Protein AF-A0A9N9ASJ9-F1 (afdb_monomer)

Solvent-accessible surface area (backbone atoms only — not comparable to full-atom values): 9978 Å² total; per-residue (Å²): 140,76,90,79,81,82,82,71,80,74,78,76,78,69,80,70,55,74,69,53,55,53,53,48,53,52,40,53,53,50,49,55,54,46,60,56,48,60,78,71,45,93,66,88,71,71,57,54,73,67,64,50,65,49,78,77,91,62,104,53,99,65,82,75,78,64,49,48,33,65,58,38,45,45,53,44,49,50,45,42,42,35,72,77,37,48,67,62,53,68,72,50,52,72,67,57,53,50,52,53,41,55,58,52,55,73,72,50,54,69,67,52,55,47,47,32,46,51,51,19,51,44,31,41,52,52,41,45,70,78,41,75,85,69,71,95,72,85,76,79,78,81,76,81,76,68,81,72,79,81,79,79,83,85,81,83,130

Sequence (157 aa):
MSSKNNDGFAIIQENPCPSQNSLQKEIDALFAVVYDLLKTLPIDLKLSVEEILAPREQNTEKQPRPQNRFILYRKAYIAHAKEEDPDRTRSMSIDEISKEAAQNWETLPRQAKQFFTILAEIADKRHKQLYPDYIYRPQKKETNEEFGEYIDYSECS

Foldseek 3Di:
DDDDDPPPPPPPPPPDDVVLVVLVVVLVVLVVVLVVLVVVAPDDFLDDLCRLLDFDDDPDPDDGDQDALLNSQLVRQLSVVCVVPVVVSVPDDPVRSSVVSVVVVVVGDPSSSVSSRSSSVSSVSVSCSVCVPDDDDDDDDPPPPPPPDPDDPPDDD

InterPro domains:
  IPR009071 High mobility group box domain [PF00505] (64-134)
  IPR009071 High mobility group box domain [PS50118] (63-135)
  IPR036910 High mobility group box domain superfamily [G3DSA:1.10.30.10] (60-145)
  IPR036910 High mobility group box domain superfamily [SSF47095] (62-142)
  IPR050140 SRY-related HMG-box transcription factor-like [PTHR10270] (60-145)

pLDDT: mean 82.66, std 19.59, range [37.09, 98.25]

Mean predicted aligned error: 11.44 Å

Radius of gyration: 22.83 Å; Cα contacts (8 Å, |Δi|>4): 89; chains: 1; bounding box: 43×66×80 Å

Secondary structure (DSSP, 8-state):
-----------------HHHHHHHHHHHHHHHHHHHHHTT-SS--SS-HHHHHSPPP-SSSSPPPPPPHHHHHHHHHHHHHHHH-HHHHHHS-HHHHHHHHHHHHHHS-HHHHHHHHHHHHHHHHHHHHH-TT----PPPP----------------

Structure (mmCIF, N/CA/C/O backbone):
data_AF-A0A9N9ASJ9-F1
#
_entry.id   AF-A0A9N9ASJ9-F1
#
loop_
_atom_site.group_PDB
_atom_site.id
_atom_site.type_symbol
_atom_site.label_atom_id
_atom_site.label_alt_id
_atom_site.label_comp_id
_atom_site.label_asym_id
_atom_site.label_entity_id
_atom_site.label_seq_id
_atom_site.pdbx_PDB_ins_code
_atom_site.Cartn_x
_atom_site.Cartn_y
_atom_site.Cartn_z
_atom_site.occupancy
_atom_site.B_iso_or_equiv
_atom_site.auth_seq_id
_atom_site.auth_comp_id
_atom_site.auth_asym_id
_atom_site.auth_atom_id
_atom_site.pdbx_PDB_model_num
ATOM 1 N N . MET A 1 1 ? -3.771 51.600 12.222 1.00 39.72 1 MET A N 1
ATOM 2 C CA . MET A 1 1 ? -3.877 50.813 10.972 1.00 39.72 1 MET A CA 1
ATOM 3 C C . MET A 1 1 ? -2.548 50.085 10.814 1.00 39.72 1 MET A C 1
ATOM 5 O O . MET A 1 1 ? -1.547 50.765 10.707 1.00 39.72 1 MET A O 1
ATOM 9 N N . SER A 1 2 ? -2.395 48.775 10.941 1.00 40.44 2 SER A N 1
ATOM 10 C CA . SER A 1 2 ? -3.347 47.669 10.968 1.00 40.44 2 SER A CA 1
ATOM 11 C C . SER A 1 2 ? -2.819 46.584 11.906 1.00 40.44 2 SER A C 1
ATOM 13 O O . SER A 1 2 ? -1.653 46.207 11.806 1.00 40.44 2 SER A O 1
ATOM 15 N N . SER A 1 3 ? -3.689 46.063 12.771 1.00 40.91 3 SER A N 1
ATOM 16 C CA . SER A 1 3 ? -3.509 44.743 13.373 1.00 40.91 3 SER A CA 1
ATOM 17 C C . SER A 1 3 ? -3.542 43.699 12.260 1.00 40.91 3 SER A C 1
ATOM 19 O O . SER A 1 3 ? -4.461 43.707 11.442 1.00 40.91 3 SER A O 1
ATOM 21 N N . LYS A 1 4 ? -2.555 42.805 12.219 1.00 51.38 4 LYS A N 1
ATOM 22 C CA . LYS A 1 4 ? -2.710 41.513 11.550 1.00 51.38 4 LYS A CA 1
ATOM 23 C C . LYS A 1 4 ? -2.813 40.475 12.650 1.00 51.38 4 LYS A C 1
ATOM 25 O O . LYS A 1 4 ? -1.890 40.311 13.443 1.00 51.38 4 LYS A O 1
ATOM 30 N N . ASN A 1 5 ? -4.005 39.903 12.729 1.00 41.22 5 ASN A N 1
ATOM 31 C CA . ASN A 1 5 ? -4.396 38.928 13.722 1.00 41.22 5 ASN A CA 1
ATOM 32 C C . ASN A 1 5 ? -3.532 37.678 13.577 1.00 41.22 5 ASN A C 1
ATOM 34 O O . ASN A 1 5 ? -3.246 37.211 12.475 1.00 41.22 5 ASN A O 1
ATOM 38 N N . ASN A 1 6 ? -3.084 37.203 14.730 1.00 44.00 6 ASN A N 1
ATOM 39 C CA . ASN A 1 6 ? -2.374 35.958 14.909 1.00 44.00 6 ASN A CA 1
ATOM 40 C C . ASN A 1 6 ? -3.444 34.889 15.140 1.00 44.00 6 ASN A C 1
ATOM 42 O O . ASN A 1 6 ? -3.802 34.610 16.283 1.00 44.00 6 ASN A O 1
ATOM 46 N N . ASP A 1 7 ? -4.003 34.351 14.059 1.00 39.62 7 ASP A N 1
ATOM 47 C CA . ASP A 1 7 ? -4.967 33.257 14.146 1.00 39.62 7 ASP A CA 1
ATO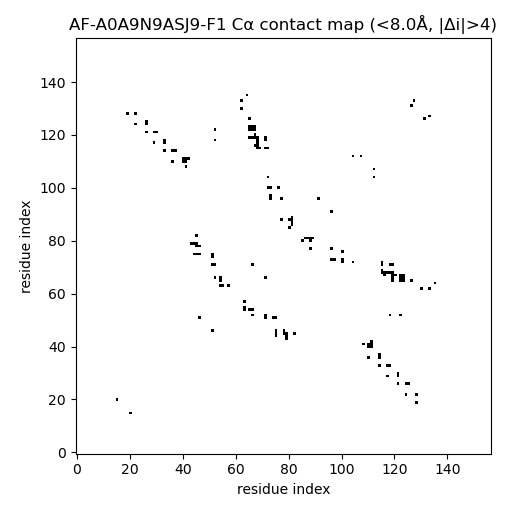M 48 C C . ASP A 1 7 ? -4.179 31.956 14.309 1.00 39.62 7 ASP A C 1
ATOM 50 O O . ASP A 1 7 ? -3.928 31.198 13.372 1.00 39.62 7 ASP A O 1
ATOM 54 N N . GLY A 1 8 ? -3.721 31.750 15.545 1.00 38.59 8 GLY A N 1
ATOM 55 C CA . GLY A 1 8 ? -3.237 30.467 16.010 1.00 38.59 8 GLY A CA 1
ATOM 56 C C . GLY A 1 8 ? -4.342 29.442 15.804 1.00 38.59 8 GLY A C 1
ATOM 57 O O . GLY A 1 8 ? -5.392 29.510 16.441 1.00 38.59 8 GLY A O 1
ATOM 58 N N . PHE A 1 9 ? -4.099 28.497 14.900 1.00 41.88 9 PHE A N 1
ATOM 59 C CA . PHE A 1 9 ? -4.885 27.280 14.782 1.00 41.88 9 PHE A CA 1
ATOM 60 C C . PHE A 1 9 ? -4.724 26.537 16.112 1.00 41.88 9 PHE A C 1
ATOM 62 O O . PHE A 1 9 ? -3.736 25.837 16.340 1.00 41.88 9 PHE A O 1
ATOM 69 N N . ALA A 1 10 ? -5.641 26.784 17.044 1.00 37.09 10 ALA A N 1
ATOM 70 C CA . ALA A 1 10 ? -5.712 26.055 18.291 1.00 37.09 10 ALA A CA 1
ATOM 71 C C . ALA A 1 10 ? -6.008 24.598 17.929 1.00 37.09 10 ALA A C 1
ATOM 73 O O . ALA A 1 10 ? -7.144 24.232 17.637 1.00 37.09 10 ALA A O 1
ATOM 74 N N . ILE A 1 11 ? -4.961 23.773 17.904 1.00 41.34 11 ILE A N 1
ATOM 75 C CA . ILE A 1 11 ? -5.094 22.325 17.998 1.00 41.34 11 ILE A CA 1
ATOM 76 C C . ILE A 1 11 ? -5.714 22.098 19.375 1.00 41.34 11 ILE A C 1
ATOM 78 O O . ILE A 1 11 ? -5.018 22.092 20.391 1.00 41.34 11 ILE A O 1
ATOM 82 N N . ILE A 1 12 ? -7.040 21.993 19.423 1.00 42.34 12 ILE A N 1
ATOM 83 C CA . ILE A 1 12 ? -7.730 21.450 20.582 1.00 42.34 12 ILE A CA 1
ATOM 84 C C . ILE A 1 12 ? -7.208 20.017 20.677 1.00 42.34 12 ILE A C 1
ATOM 86 O O . ILE A 1 12 ? -7.577 19.156 19.880 1.00 42.34 12 ILE A O 1
ATOM 90 N N . GLN A 1 13 ? -6.268 19.774 21.592 1.00 43.66 13 GLN A N 1
ATOM 91 C CA . GLN A 1 13 ? -5.951 18.423 22.033 1.00 43.66 13 GLN A CA 1
ATOM 92 C C . GLN A 1 13 ? -7.175 17.926 22.805 1.00 43.66 13 GLN A C 1
ATOM 94 O O . GLN A 1 13 ? -7.237 17.999 24.030 1.00 43.66 13 GLN A O 1
ATOM 99 N N . GLU A 1 14 ? -8.192 17.497 22.060 1.00 50.16 14 GLU A N 1
ATOM 100 C CA . GLU A 1 14 ? -9.299 16.700 22.567 1.00 50.16 14 GLU A CA 1
ATOM 101 C C . GLU A 1 14 ? -8.676 15.511 23.306 1.00 50.16 14 GLU A C 1
ATOM 103 O O . GLU A 1 14 ? -7.955 14.708 22.707 1.00 50.16 14 GLU A O 1
ATOM 108 N N . ASN A 1 15 ? -8.897 15.419 24.619 1.00 53.25 15 ASN A N 1
ATOM 109 C CA . ASN A 1 15 ? -8.501 14.242 25.386 1.00 53.25 15 ASN A CA 1
ATOM 110 C C . ASN A 1 15 ? -9.210 13.027 24.760 1.00 53.25 15 ASN A C 1
ATOM 112 O O . ASN A 1 15 ? -10.443 12.981 24.785 1.00 53.25 15 ASN A O 1
ATOM 116 N N . PRO A 1 16 ? -8.485 12.059 24.169 1.00 55.00 16 PRO A N 1
ATOM 117 C CA . PRO A 1 16 ? -9.115 11.028 23.360 1.00 55.00 16 PRO A CA 1
ATOM 118 C C . PRO A 1 16 ? -10.048 10.162 24.214 1.00 55.00 16 PRO A C 1
ATOM 120 O O . PRO A 1 16 ? -9.652 9.635 25.256 1.00 55.00 16 PRO A O 1
ATOM 123 N N . CYS A 1 17 ? -11.292 10.000 23.750 1.00 47.91 17 CYS A N 1
ATOM 124 C CA . CYS A 1 17 ? -12.285 9.095 24.334 1.00 47.91 17 CYS A CA 1
ATOM 125 C C . CYS A 1 17 ? -11.662 7.694 24.561 1.00 47.91 17 CYS A C 1
ATOM 127 O O . CYS A 1 17 ? -10.859 7.260 23.730 1.00 47.91 17 CYS A O 1
ATOM 129 N N . PRO A 1 18 ? -11.998 6.942 25.632 1.00 58.97 18 PRO A N 1
ATOM 130 C CA . PRO A 1 18 ? -11.377 5.643 25.936 1.00 58.97 18 PRO A CA 1
ATOM 131 C C . PRO A 1 18 ? -11.364 4.638 24.768 1.00 58.97 18 PRO A C 1
ATOM 133 O O . PRO A 1 18 ? -10.442 3.828 24.660 1.00 58.97 18 PRO A O 1
ATOM 136 N N . SER A 1 19 ? -12.341 4.728 23.857 1.00 60.41 19 SER A N 1
ATOM 137 C CA . SER A 1 19 ? -12.402 3.941 22.617 1.00 60.41 19 SER A CA 1
ATOM 138 C C . SER A 1 19 ? -11.256 4.248 21.641 1.00 60.41 19 SER A C 1
ATOM 140 O O . SER A 1 19 ? -10.708 3.332 21.031 1.00 60.41 19 SER A O 1
ATOM 142 N N . GLN A 1 20 ? -10.834 5.510 21.540 1.00 64.69 20 GLN A N 1
ATOM 143 C CA . GLN A 1 20 ? -9.719 5.952 20.696 1.00 64.69 20 GLN A CA 1
ATOM 144 C C . GLN A 1 20 ? -8.372 5.454 21.235 1.00 64.69 20 GLN A C 1
ATOM 146 O O . GLN A 1 20 ? -7.493 5.074 20.463 1.00 64.69 20 GLN A O 1
ATOM 151 N N . ASN A 1 21 ? -8.238 5.371 22.564 1.00 76.12 21 ASN A N 1
ATOM 152 C CA . ASN A 1 21 ? -7.047 4.840 23.232 1.00 76.12 21 ASN A CA 1
ATOM 153 C C . ASN A 1 21 ? -6.906 3.317 23.020 1.00 76.12 21 ASN A C 1
ATOM 155 O O . ASN A 1 21 ? -5.803 2.814 22.824 1.00 76.12 21 ASN A O 1
ATOM 159 N N . SER A 1 22 ? -8.023 2.576 22.977 1.00 86.62 22 SER A N 1
ATOM 160 C CA . SER A 1 22 ? -8.008 1.150 22.611 1.00 86.62 22 SER A CA 1
ATOM 161 C C . SER A 1 22 ? -7.532 0.938 21.172 1.00 86.62 22 SER A C 1
ATOM 163 O O . SER A 1 22 ? -6.650 0.119 20.926 1.00 86.62 22 SER A O 1
ATOM 165 N N . LEU A 1 23 ? -8.070 1.716 20.228 1.00 88.19 23 LEU A N 1
ATOM 166 C CA . LEU A 1 23 ? -7.744 1.576 18.809 1.00 88.19 23 LEU A CA 1
ATOM 167 C C . LEU A 1 23 ? -6.293 1.980 18.500 1.00 88.19 23 LEU A C 1
ATOM 169 O O . LEU A 1 23 ? -5.644 1.349 17.668 1.00 88.19 23 LEU A O 1
ATOM 173 N N . GLN A 1 24 ? -5.755 2.971 19.219 1.00 91.31 24 GLN A N 1
ATOM 174 C CA . GLN A 1 24 ? -4.352 3.362 19.090 1.00 91.31 24 GLN A CA 1
ATOM 175 C C . GLN A 1 24 ? -3.405 2.238 19.524 1.00 91.31 24 GLN A C 1
ATOM 177 O O . GLN A 1 24 ? -2.458 1.935 18.808 1.00 91.31 24 GLN A O 1
ATOM 182 N N . LYS A 1 25 ? -3.696 1.557 20.639 1.00 93.75 25 LYS A N 1
ATOM 183 C CA . LYS A 1 25 ? -2.892 0.412 21.099 1.00 93.75 25 LYS A CA 1
ATOM 184 C C . LYS A 1 25 ? -2.869 -0.726 20.083 1.00 93.75 25 LYS A C 1
ATOM 186 O O . LYS A 1 25 ? -1.837 -1.366 19.902 1.00 93.75 25 LYS A O 1
ATOM 191 N N . GLU A 1 26 ? -3.993 -0.977 19.414 1.00 95.25 26 GLU A N 1
ATOM 192 C CA . GLU A 1 26 ? -4.057 -1.961 18.331 1.00 95.25 26 GLU A CA 1
ATOM 193 C C . GLU A 1 26 ? -3.189 -1.540 17.140 1.00 95.25 26 GLU A C 1
ATOM 195 O O . GLU A 1 26 ? -2.458 -2.363 16.597 1.00 95.25 26 GLU A O 1
ATOM 200 N N . ILE A 1 27 ? -3.225 -0.260 16.756 1.00 95.19 27 ILE A N 1
ATOM 201 C CA . ILE A 1 27 ? -2.364 0.281 15.696 1.00 95.19 27 ILE A CA 1
ATOM 202 C C . ILE A 1 27 ? -0.887 0.127 16.063 1.00 95.19 27 ILE A C 1
ATOM 204 O O . ILE A 1 27 ? -0.113 -0.366 15.245 1.00 95.19 27 ILE A O 1
ATOM 208 N N . ASP A 1 28 ? -0.500 0.491 17.284 1.00 96.12 28 ASP A N 1
ATOM 209 C CA . ASP A 1 28 ? 0.886 0.404 17.751 1.00 96.12 28 ASP A CA 1
ATOM 210 C C . ASP A 1 28 ? 1.383 -1.053 17.757 1.00 96.12 28 ASP A C 1
ATOM 212 O O . ASP A 1 28 ? 2.497 -1.344 17.313 1.00 96.12 28 ASP A O 1
ATOM 216 N N . ALA A 1 29 ? 0.532 -1.993 18.183 1.00 96.19 29 ALA A N 1
ATOM 217 C CA . ALA A 1 29 ? 0.830 -3.421 18.128 1.00 96.19 29 ALA A CA 1
ATOM 218 C C . ALA A 1 29 ? 1.023 -3.917 16.684 1.00 96.19 29 ALA A C 1
ATOM 220 O O . ALA A 1 29 ? 1.955 -4.675 16.413 1.00 96.19 29 ALA A O 1
ATOM 221 N N . LEU A 1 30 ? 0.191 -3.466 15.739 1.00 96.56 30 LEU A N 1
ATOM 222 C CA . LEU A 1 30 ? 0.351 -3.810 14.324 1.00 96.56 30 LEU A CA 1
ATOM 223 C C . LEU A 1 30 ? 1.642 -3.222 13.743 1.00 96.56 30 LEU A C 1
ATOM 225 O O . LEU A 1 30 ? 2.340 -3.923 13.012 1.00 96.56 30 LEU A O 1
ATOM 229 N N . PHE A 1 31 ? 2.008 -1.986 14.098 1.00 96.81 31 PHE A N 1
ATOM 230 C CA . PHE A 1 31 ? 3.287 -1.394 13.695 1.00 96.81 31 PHE A CA 1
ATOM 231 C C . PHE A 1 31 ? 4.482 -2.213 14.180 1.00 96.81 31 PHE A C 1
ATOM 233 O O . PHE A 1 31 ? 5.413 -2.439 13.409 1.00 96.81 31 PHE A O 1
ATOM 240 N N . ALA A 1 32 ? 4.445 -2.726 15.413 1.00 95.94 32 ALA A N 1
ATOM 241 C CA . ALA A 1 32 ? 5.500 -3.602 15.916 1.00 95.94 32 ALA A CA 1
ATOM 242 C C . ALA A 1 32 ? 5.676 -4.856 15.038 1.00 95.94 32 ALA A C 1
ATOM 244 O O . ALA A 1 32 ? 6.804 -5.220 14.704 1.00 95.94 32 ALA A O 1
ATOM 245 N N . VAL A 1 33 ? 4.573 -5.474 14.594 1.00 95.50 33 VAL A N 1
ATOM 246 C CA . VAL A 1 33 ? 4.614 -6.624 13.671 1.00 95.50 33 VAL A CA 1
ATOM 247 C C . VAL A 1 33 ? 5.137 -6.219 12.290 1.00 95.50 33 VAL A C 1
ATOM 249 O O . VAL A 1 33 ? 5.939 -6.941 11.699 1.00 95.50 33 VAL A O 1
ATOM 252 N N . VAL A 1 34 ? 4.725 -5.058 11.772 1.00 95.25 34 VAL A N 1
ATOM 253 C CA . VAL A 1 34 ? 5.213 -4.519 10.490 1.00 95.25 34 VAL A CA 1
ATOM 254 C C . VAL A 1 34 ? 6.727 -4.330 10.519 1.00 95.25 34 VAL A C 1
ATOM 256 O O . VAL A 1 34 ? 7.408 -4.784 9.601 1.00 95.25 34 VAL A O 1
ATOM 259 N N . TYR A 1 35 ? 7.266 -3.706 11.569 1.00 93.75 35 TYR A N 1
ATOM 260 C CA . TYR A 1 35 ? 8.706 -3.480 11.695 1.00 93.75 35 TYR A CA 1
ATOM 261 C C . TYR A 1 35 ? 9.496 -4.774 11.866 1.00 93.75 35 TYR A C 1
ATOM 263 O O . TYR A 1 35 ? 10.647 -4.837 11.442 1.00 93.75 35 TYR A O 1
ATOM 271 N N . ASP A 1 36 ? 8.903 -5.818 12.442 1.00 94.06 36 ASP A N 1
ATOM 272 C CA . ASP A 1 36 ? 9.553 -7.123 12.492 1.00 94.06 36 ASP A CA 1
ATOM 273 C C . ASP A 1 36 ? 9.595 -7.805 11.117 1.00 94.06 36 ASP A C 1
ATOM 275 O O . ASP A 1 36 ? 10.653 -8.261 10.680 1.00 94.06 36 ASP A O 1
ATOM 279 N N . LEU A 1 37 ? 8.481 -7.769 10.377 1.00 93.50 37 LEU A N 1
ATOM 280 C CA . LEU A 1 37 ? 8.427 -8.270 9.002 1.00 93.50 37 LEU A CA 1
ATOM 281 C C . LEU A 1 37 ? 9.397 -7.527 8.080 1.00 93.50 37 LEU A C 1
ATOM 283 O O . LEU A 1 37 ? 10.054 -8.166 7.263 1.00 93.50 37 LEU A O 1
ATOM 287 N N . LEU A 1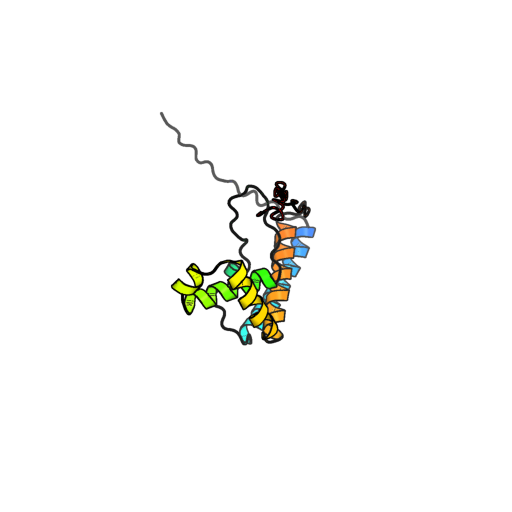 38 ? 9.530 -6.206 8.233 1.00 92.75 38 LEU A N 1
ATOM 288 C CA . LEU A 1 38 ? 10.447 -5.383 7.438 1.00 92.75 38 LEU A CA 1
ATOM 289 C C . LEU A 1 38 ? 11.900 -5.858 7.505 1.00 92.75 38 LEU A C 1
ATOM 291 O O . LEU A 1 38 ? 12.594 -5.812 6.495 1.00 92.75 38 LEU A O 1
ATOM 295 N N . LYS A 1 39 ? 12.356 -6.362 8.658 1.00 91.44 39 LYS A N 1
ATOM 296 C CA . LYS A 1 39 ? 13.738 -6.850 8.831 1.00 91.44 39 LYS A CA 1
ATOM 297 C C . LYS A 1 39 ? 14.060 -8.062 7.958 1.00 91.44 39 LYS A C 1
ATOM 299 O O . LYS A 1 39 ? 15.227 -8.332 7.699 1.00 91.44 39 LYS A O 1
ATOM 304 N N . THR A 1 40 ? 13.041 -8.821 7.561 1.00 91.25 40 THR A N 1
ATOM 305 C CA . THR A 1 40 ? 13.179 -10.079 6.810 1.00 91.25 40 THR A CA 1
ATOM 306 C C . THR A 1 40 ? 12.418 -10.048 5.487 1.00 91.25 40 THR A C 1
ATOM 308 O O . THR A 1 40 ? 12.182 -11.089 4.872 1.00 91.25 40 THR A O 1
ATOM 311 N N . LEU A 1 41 ? 12.007 -8.856 5.050 1.00 91.06 41 LEU A N 1
ATOM 312 C CA . LEU A 1 41 ? 11.129 -8.684 3.910 1.00 91.06 41 LEU A CA 1
ATOM 313 C C . LEU A 1 41 ? 11.895 -8.965 2.603 1.00 91.06 41 LEU A C 1
ATOM 315 O O . LEU A 1 41 ? 12.850 -8.257 2.294 1.00 91.06 41 LEU A O 1
ATOM 319 N N . PRO A 1 42 ? 11.481 -9.960 1.796 1.00 88.81 42 PRO A N 1
ATOM 320 C CA . PRO A 1 42 ? 12.189 -10.346 0.575 1.00 88.81 42 PRO A CA 1
ATOM 321 C C . PRO A 1 42 ? 11.766 -9.496 -0.636 1.00 88.81 42 PRO A C 1
ATOM 323 O O . PRO A 1 42 ? 11.635 -10.017 -1.741 1.00 88.81 42 PRO A O 1
ATOM 326 N N . ILE A 1 43 ? 11.469 -8.211 -0.420 1.00 88.31 43 ILE A N 1
ATOM 327 C CA . ILE A 1 43 ? 11.169 -7.244 -1.480 1.00 88.31 43 ILE A CA 1
ATOM 328 C C . ILE A 1 43 ? 11.869 -5.924 -1.183 1.00 88.31 43 ILE A C 1
ATOM 330 O O . ILE A 1 43 ? 11.978 -5.516 -0.028 1.00 88.31 43 ILE A O 1
ATOM 334 N N . ASP A 1 44 ? 12.307 -5.253 -2.240 1.00 90.06 44 ASP A N 1
ATOM 335 C CA . ASP A 1 44 ? 12.911 -3.933 -2.143 1.00 90.06 44 ASP A CA 1
ATOM 336 C C . ASP A 1 44 ? 11.813 -2.858 -2.112 1.00 90.06 44 ASP A C 1
ATOM 338 O O . ASP A 1 44 ? 11.089 -2.642 -3.089 1.00 90.06 44 ASP A O 1
ATOM 342 N N . LEU A 1 45 ? 11.637 -2.222 -0.953 1.00 92.06 45 LEU A N 1
ATOM 343 C CA . LEU A 1 45 ? 10.677 -1.139 -0.771 1.00 92.06 45 LEU A CA 1
ATOM 344 C C . LEU A 1 45 ? 11.331 0.200 -1.114 1.00 92.06 45 LEU A C 1
ATOM 346 O O . LEU A 1 45 ? 12.230 0.659 -0.417 1.00 92.06 45 LEU A O 1
ATOM 350 N N . LYS A 1 46 ? 10.799 0.878 -2.136 1.00 95.19 46 LYS A N 1
ATOM 351 C CA . LYS A 1 46 ? 11.224 2.239 -2.516 1.00 95.19 46 LYS A CA 1
ATOM 352 C C . LYS A 1 46 ? 10.505 3.361 -1.759 1.00 95.19 46 LYS A C 1
ATOM 354 O O . LYS A 1 46 ? 10.802 4.528 -1.969 1.00 95.19 46 LYS A O 1
ATOM 359 N N . LEU A 1 47 ? 9.537 3.011 -0.914 1.00 94.31 47 LEU A N 1
ATOM 360 C CA . LEU A 1 47 ? 8.788 3.937 -0.066 1.00 94.31 47 LEU A CA 1
ATOM 361 C C . LEU A 1 47 ? 8.850 3.456 1.381 1.00 94.31 47 LEU A C 1
ATOM 363 O O . LEU A 1 47 ? 8.793 2.251 1.640 1.00 94.31 47 LEU A O 1
ATOM 367 N N . SER A 1 48 ? 8.889 4.400 2.314 1.00 95.38 48 SER A N 1
ATOM 368 C CA . SER A 1 48 ? 8.707 4.129 3.740 1.00 95.38 48 SER A CA 1
ATOM 369 C C . SER A 1 48 ? 7.287 3.640 4.045 1.00 95.38 48 SER A C 1
ATOM 371 O O . SER A 1 48 ? 6.349 3.808 3.257 1.00 95.38 48 SER A O 1
ATOM 373 N N . VAL A 1 49 ? 7.100 3.039 5.221 1.00 95.06 49 VAL A N 1
ATOM 374 C CA . VAL A 1 49 ? 5.780 2.567 5.669 1.00 95.06 49 VAL A CA 1
ATOM 375 C C . VAL A 1 49 ? 4.784 3.720 5.746 1.00 95.06 49 VAL A C 1
ATOM 377 O O . VAL A 1 49 ? 3.626 3.583 5.348 1.00 95.06 49 VAL A O 1
ATOM 380 N N . GLU A 1 50 ? 5.239 4.867 6.232 1.00 94.81 50 GLU A N 1
ATOM 381 C CA . GLU A 1 50 ? 4.458 6.080 6.404 1.00 94.81 50 GLU A CA 1
ATOM 382 C C . GLU A 1 50 ? 4.027 6.637 5.047 1.00 94.81 50 GLU A C 1
ATOM 384 O O . GLU A 1 50 ? 2.850 6.949 4.852 1.00 94.81 50 GLU A O 1
ATOM 389 N N . GLU A 1 51 ? 4.945 6.672 4.079 1.00 95.44 51 GLU A N 1
ATOM 390 C CA . GLU A 1 51 ? 4.633 7.058 2.706 1.00 95.44 51 GLU A CA 1
ATOM 391 C C . GLU A 1 51 ? 3.652 6.086 2.064 1.00 95.44 51 GLU A C 1
ATOM 393 O O . GLU A 1 51 ? 2.726 6.533 1.395 1.00 95.44 51 GLU A O 1
ATOM 398 N N . ILE A 1 52 ? 3.784 4.774 2.277 1.00 95.69 52 ILE A N 1
ATOM 399 C CA . ILE A 1 52 ? 2.840 3.784 1.741 1.00 95.69 52 ILE A CA 1
ATOM 400 C C . ILE A 1 52 ? 1.439 4.014 2.325 1.00 95.69 52 ILE A C 1
ATOM 402 O O . ILE A 1 52 ? 0.477 4.094 1.562 1.00 95.69 52 ILE A O 1
ATOM 406 N N . LEU A 1 53 ? 1.330 4.204 3.643 1.00 95.31 53 LEU A N 1
ATOM 407 C CA . LEU A 1 53 ? 0.064 4.414 4.356 1.00 95.31 53 LEU A CA 1
ATOM 408 C C . LEU A 1 53 ? -0.580 5.785 4.115 1.00 95.31 53 LEU A C 1
ATOM 410 O O . LEU A 1 53 ? -1.765 5.951 4.413 1.00 95.31 53 LEU A O 1
ATOM 414 N N . ALA A 1 54 ? 0.170 6.768 3.610 1.00 92.56 54 ALA A N 1
ATOM 415 C CA . ALA A 1 54 ? -0.361 8.105 3.384 1.00 92.56 54 ALA A CA 1
ATOM 416 C C . ALA A 1 54 ? -1.600 8.053 2.462 1.00 92.56 54 ALA A C 1
ATOM 418 O O . ALA A 1 54 ? -1.549 7.406 1.398 1.00 92.56 54 ALA A O 1
ATOM 419 N N . PRO A 1 55 ? -2.714 8.717 2.845 1.00 86.94 55 PRO A N 1
ATOM 420 C CA . PRO A 1 55 ? -3.928 8.754 2.044 1.00 86.94 55 PRO A CA 1
ATOM 421 C C . PRO A 1 55 ? -3.622 9.292 0.645 1.00 86.94 55 PRO A C 1
ATOM 423 O O . PRO A 1 55 ? -2.694 10.072 0.441 1.00 86.94 55 PRO A O 1
ATOM 426 N N . ARG A 1 56 ? -4.396 8.853 -0.350 1.00 81.06 56 ARG A N 1
ATOM 427 C CA . ARG A 1 56 ? -4.247 9.400 -1.697 1.00 81.06 56 ARG A CA 1
ATOM 428 C C . ARG A 1 56 ? -4.784 10.823 -1.675 1.00 81.0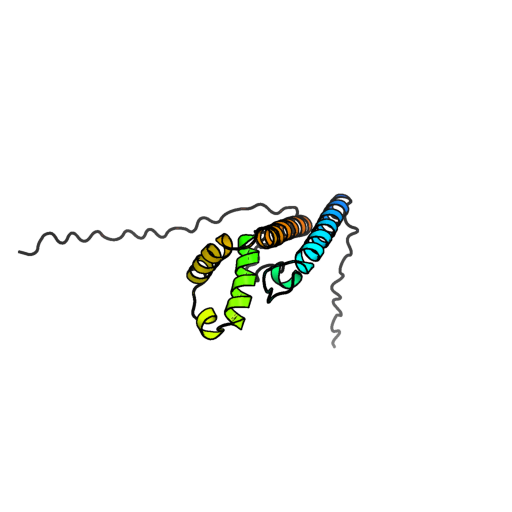6 56 ARG A C 1
ATOM 430 O O . ARG A 1 56 ? -5.937 11.008 -1.294 1.00 81.06 56 ARG A O 1
ATOM 437 N N . GLU A 1 57 ? -3.981 11.777 -2.127 1.00 73.38 57 GLU A N 1
ATOM 438 C CA . GLU A 1 57 ? -4.443 13.141 -2.358 1.00 73.38 57 GLU A CA 1
ATOM 439 C C . GLU A 1 57 ? -5.606 13.111 -3.357 1.00 73.38 57 GLU A C 1
ATOM 441 O O . GLU A 1 57 ? -5.494 12.588 -4.472 1.00 73.38 57 GLU A O 1
ATOM 446 N N . GLN A 1 58 ? -6.762 13.596 -2.916 1.00 68.75 58 GLN A N 1
ATOM 447 C CA . GLN A 1 58 ? -7.937 13.788 -3.753 1.00 68.75 58 GLN A CA 1
ATOM 448 C C . GLN A 1 58 ? -8.256 15.278 -3.730 1.00 68.75 58 GLN A C 1
ATOM 450 O O . GLN A 1 58 ? -8.403 15.850 -2.656 1.00 68.75 58 GLN A O 1
ATOM 455 N N . ASN A 1 59 ? -8.423 15.893 -4.903 1.00 69.69 59 ASN A N 1
ATOM 456 C CA . ASN A 1 59 ? -8.877 17.287 -5.040 1.00 69.69 59 ASN A CA 1
ATOM 457 C C . ASN A 1 59 ? -10.381 17.440 -4.737 1.00 69.69 59 ASN A C 1
ATOM 459 O O . ASN A 1 59 ? -11.073 18.235 -5.364 1.00 69.69 59 ASN A O 1
ATOM 463 N N . THR A 1 60 ? -10.921 16.627 -3.832 1.00 70.94 60 THR A N 1
ATOM 464 C CA . THR A 1 60 ? -12.345 16.609 -3.502 1.00 70.94 60 THR A CA 1
ATOM 465 C C . THR A 1 60 ? -12.524 16.814 -2.013 1.00 70.94 60 THR A C 1
ATOM 467 O O . THR A 1 60 ? -11.786 16.228 -1.230 1.00 70.94 60 THR A O 1
ATOM 470 N N . GLU A 1 61 ? -13.584 17.512 -1.622 1.00 73.62 61 GLU A N 1
ATOM 471 C CA . GLU A 1 61 ? -13.998 17.668 -0.217 1.00 73.62 61 GLU A CA 1
ATOM 472 C C . GLU A 1 61 ? -14.411 16.341 0.458 1.00 73.62 61 GLU A C 1
ATOM 474 O O . GLU A 1 61 ? -14.729 16.300 1.644 1.00 73.62 61 GLU A O 1
ATOM 479 N N . LYS A 1 62 ? -14.434 15.228 -0.288 1.00 80.06 62 LYS A N 1
ATOM 480 C CA . LYS A 1 62 ? -14.855 13.916 0.209 1.00 80.06 62 LYS A CA 1
ATOM 481 C C . LYS A 1 62 ? -13.733 13.223 0.977 1.00 80.06 62 LYS A C 1
ATOM 483 O O . LYS A 1 62 ? -12.602 13.131 0.508 1.00 80.06 62 LYS A O 1
ATOM 488 N N . GLN A 1 63 ? -14.102 12.641 2.115 1.00 84.94 63 GLN A N 1
ATOM 489 C CA . GLN A 1 63 ? -13.231 11.789 2.923 1.00 84.94 63 GLN A CA 1
ATOM 490 C C . GLN A 1 63 ? -12.729 10.593 2.086 1.00 84.94 63 GLN A C 1
ATOM 492 O O . GLN A 1 63 ? -13.540 9.905 1.445 1.00 84.94 63 GLN A O 1
ATOM 497 N N . PRO A 1 64 ? -11.410 10.327 2.058 1.00 88.44 64 PRO A N 1
ATOM 498 C CA . PRO A 1 64 ? -10.851 9.245 1.262 1.00 88.44 64 PRO A CA 1
ATOM 499 C C . PRO A 1 64 ? -11.248 7.886 1.840 1.00 88.44 64 PRO A C 1
ATOM 501 O O . PRO A 1 64 ? -11.369 7.714 3.045 1.00 88.44 64 PRO A O 1
ATOM 504 N N . ARG A 1 65 ? -11.401 6.884 0.971 1.00 90.31 65 ARG A N 1
ATOM 505 C CA . ARG A 1 65 ? -11.635 5.497 1.403 1.00 90.31 65 ARG A CA 1
ATOM 506 C C . ARG A 1 65 ? -10.400 4.960 2.143 1.00 90.31 65 ARG A C 1
ATOM 508 O O . ARG A 1 65 ? -9.284 5.288 1.719 1.00 90.31 65 ARG A O 1
ATOM 515 N N . PRO A 1 66 ? -10.562 4.070 3.139 1.00 93.06 66 PRO A N 1
ATOM 516 C CA . PRO A 1 66 ? -9.429 3.333 3.683 1.00 93.06 66 PRO A CA 1
ATOM 517 C C . PRO A 1 66 ? -8.749 2.523 2.570 1.00 93.06 66 PRO A C 1
ATOM 519 O O . PRO A 1 66 ? -9.403 1.968 1.679 1.00 93.06 66 PRO A O 1
ATOM 522 N N . GLN A 1 67 ? -7.417 2.491 2.586 1.00 95.31 67 GLN A N 1
ATOM 523 C CA . GLN A 1 67 ? -6.632 1.810 1.559 1.00 95.31 67 GLN A CA 1
ATOM 524 C C . GLN A 1 67 ? -6.554 0.313 1.859 1.00 95.31 67 GLN A C 1
ATOM 526 O O . GLN A 1 67 ? -6.115 -0.094 2.930 1.00 95.31 67 GLN A O 1
ATOM 531 N N . ASN A 1 68 ? -6.950 -0.521 0.897 1.00 97.19 68 ASN A N 1
ATOM 532 C CA . ASN A 1 68 ? -6.774 -1.967 1.019 1.00 97.19 68 ASN A CA 1
ATOM 533 C C . ASN A 1 68 ? -5.335 -2.393 0.663 1.00 97.19 68 ASN A C 1
ATOM 535 O O . ASN A 1 68 ? -4.575 -1.633 0.057 1.00 97.19 68 ASN A O 1
ATOM 539 N N . ARG A 1 69 ? -4.988 -3.650 0.973 1.00 97.81 69 ARG A N 1
ATOM 540 C CA . ARG A 1 69 ? -3.637 -4.207 0.768 1.00 97.81 69 ARG A CA 1
ATOM 541 C C . ARG A 1 69 ? -3.119 -4.075 -0.665 1.00 97.81 69 ARG A C 1
ATOM 543 O O . ARG A 1 69 ? -1.940 -3.812 -0.863 1.00 97.81 69 ARG A O 1
ATOM 550 N N . PHE A 1 70 ? -3.994 -4.225 -1.660 1.00 98.00 70 PHE A N 1
ATOM 551 C CA . PHE A 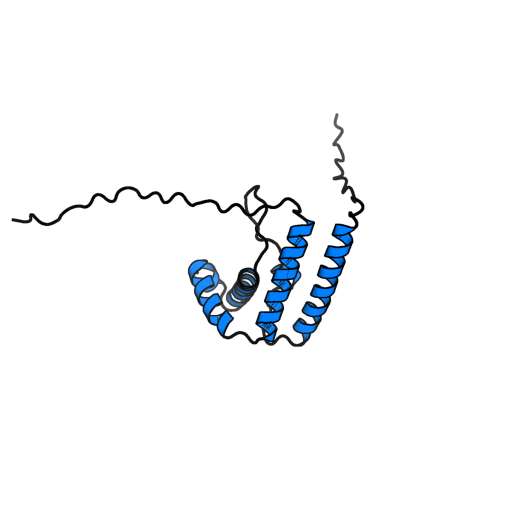1 70 ? -3.602 -4.151 -3.065 1.00 98.00 70 PHE A CA 1
ATOM 552 C C . PHE A 1 70 ? -3.346 -2.708 -3.502 1.00 98.00 70 PHE A C 1
ATOM 554 O O . PHE A 1 70 ? -2.421 -2.451 -4.262 1.00 98.00 70 PHE A O 1
ATOM 561 N N . ILE A 1 71 ? -4.120 -1.745 -2.991 1.00 97.06 71 ILE A N 1
ATOM 562 C CA . ILE A 1 71 ? -3.879 -0.318 -3.245 1.00 97.06 71 ILE A CA 1
ATOM 563 C C . ILE A 1 71 ? -2.530 0.114 -2.662 1.00 97.06 71 ILE A C 1
ATOM 565 O O . ILE A 1 71 ? -1.775 0.802 -3.350 1.00 97.06 71 ILE A O 1
ATOM 569 N N . LEU A 1 72 ? -2.221 -0.328 -1.440 1.00 97.75 72 LEU A N 1
ATOM 570 C CA . LEU A 1 72 ? -0.940 -0.077 -0.775 1.00 97.75 72 LEU A CA 1
ATOM 571 C C . LEU A 1 72 ? 0.220 -0.696 -1.561 1.00 97.75 72 LEU A C 1
ATOM 573 O O . LEU A 1 72 ? 1.207 -0.027 -1.857 1.00 97.75 72 LEU A O 1
ATOM 577 N N . TYR A 1 73 ? 0.070 -1.952 -1.979 1.00 98.12 73 TYR A N 1
ATOM 578 C CA . TYR A 1 73 ? 1.077 -2.621 -2.790 1.00 98.12 73 TYR A CA 1
ATOM 579 C C . TYR A 1 73 ? 1.271 -1.967 -4.162 1.00 98.12 73 TYR A C 1
ATOM 581 O O . TYR A 1 73 ? 2.404 -1.714 -4.551 1.00 98.12 73 TYR A O 1
ATOM 589 N N . ARG A 1 74 ? 0.198 -1.609 -4.879 1.00 97.62 74 ARG A N 1
ATOM 590 C CA . ARG A 1 74 ? 0.308 -0.908 -6.168 1.00 97.62 74 ARG A CA 1
ATOM 591 C C . ARG A 1 74 ? 1.064 0.415 -6.023 1.00 97.62 74 ARG A C 1
ATOM 593 O O . ARG A 1 74 ? 1.791 0.794 -6.932 1.00 97.62 74 ARG A O 1
ATOM 600 N N . LYS A 1 75 ? 0.925 1.116 -4.891 1.00 96.81 75 LYS A N 1
ATOM 601 C CA . LYS A 1 75 ? 1.702 2.330 -4.595 1.00 96.81 75 LYS A CA 1
ATOM 602 C C . LYS A 1 75 ? 3.200 2.025 -4.482 1.00 96.81 75 LYS A C 1
ATOM 604 O O . LYS A 1 75 ? 3.995 2.723 -5.105 1.00 96.81 75 LYS A O 1
ATOM 609 N N . ALA A 1 76 ? 3.567 0.963 -3.763 1.00 97.00 76 ALA A N 1
ATOM 610 C CA . ALA A 1 76 ? 4.950 0.490 -3.684 1.00 97.00 76 ALA A CA 1
ATOM 611 C C . ALA A 1 76 ? 5.483 0.024 -5.055 1.00 97.00 76 ALA A C 1
ATOM 613 O O . ALA A 1 76 ? 6.587 0.397 -5.438 1.00 97.00 76 ALA A O 1
ATOM 614 N N . TYR A 1 77 ? 4.670 -0.701 -5.830 1.00 97.19 77 TYR A N 1
ATOM 615 C CA . TYR A 1 77 ? 4.999 -1.134 -7.190 1.00 97.19 77 TYR A CA 1
ATOM 616 C C . TYR A 1 77 ? 5.277 0.053 -8.117 1.00 97.19 77 TYR A C 1
ATOM 618 O O . TYR A 1 77 ? 6.278 0.059 -8.819 1.00 97.19 77 TYR A O 1
ATOM 626 N N . ILE A 1 78 ? 4.433 1.093 -8.090 1.00 96.75 78 ILE A N 1
ATOM 627 C CA . ILE A 1 78 ? 4.649 2.314 -8.880 1.00 96.75 78 ILE A CA 1
ATOM 628 C C . ILE A 1 78 ? 5.970 2.981 -8.503 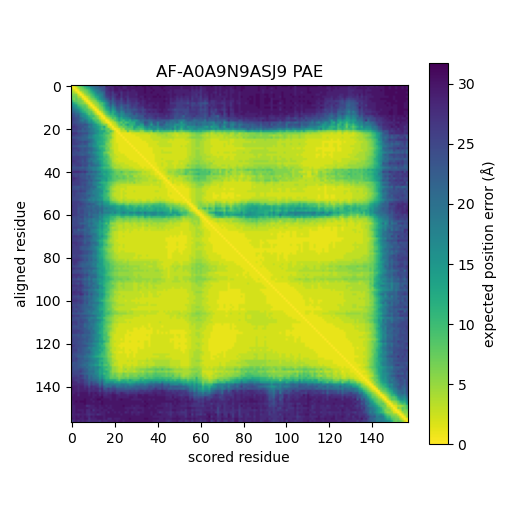1.00 96.75 78 ILE A C 1
ATOM 630 O O . ILE A 1 78 ? 6.676 3.450 -9.387 1.00 96.75 78 ILE A O 1
ATOM 634 N N . ALA A 1 79 ? 6.300 3.056 -7.212 1.00 96.69 79 ALA A N 1
ATOM 635 C CA . ALA A 1 79 ? 7.563 3.646 -6.779 1.00 96.69 79 ALA A CA 1
ATOM 636 C C . ALA A 1 79 ? 8.766 2.840 -7.284 1.00 96.69 79 ALA A C 1
ATOM 638 O O . ALA A 1 79 ? 9.707 3.426 -7.803 1.00 96.69 79 ALA A O 1
ATOM 639 N N . HIS A 1 80 ? 8.689 1.509 -7.226 1.00 96.31 80 HIS A N 1
ATOM 640 C CA . HIS A 1 80 ? 9.699 0.639 -7.822 1.00 96.31 80 HIS A CA 1
ATOM 641 C C . HIS A 1 80 ? 9.809 0.832 -9.339 1.00 96.31 80 HIS A C 1
ATOM 643 O O . HIS A 1 80 ? 10.902 1.009 -9.860 1.00 96.31 80 HIS A O 1
ATOM 649 N N . ALA A 1 81 ? 8.688 0.839 -10.060 1.00 95.81 81 ALA A N 1
ATOM 650 C CA . ALA A 1 81 ? 8.677 1.016 -11.509 1.00 95.81 81 ALA A CA 1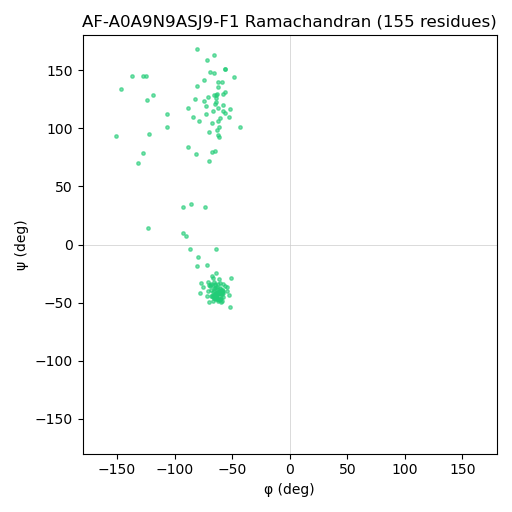
ATOM 651 C C . ALA A 1 81 ? 9.227 2.390 -11.931 1.00 95.81 81 ALA A C 1
ATOM 653 O O . ALA A 1 81 ? 9.930 2.481 -12.931 1.00 95.81 81 ALA A O 1
ATOM 654 N N . LYS A 1 82 ? 8.953 3.445 -11.151 1.00 96.19 82 LYS A N 1
ATOM 655 C CA . LYS A 1 82 ? 9.516 4.784 -11.372 1.00 96.19 82 LYS A CA 1
ATOM 656 C C . LYS A 1 82 ? 11.027 4.831 -11.185 1.00 96.19 82 LYS A C 1
ATOM 658 O O . LYS A 1 82 ? 11.654 5.614 -11.879 1.00 96.19 82 LYS A O 1
ATOM 663 N N . GLU A 1 83 ? 11.576 4.060 -10.251 1.00 95.75 83 GLU A N 1
ATOM 664 C CA . GLU A 1 83 ? 13.025 3.985 -10.039 1.00 95.75 83 GLU A CA 1
ATOM 665 C C . GLU A 1 83 ? 13.715 3.248 -11.195 1.00 95.75 83 GLU A C 1
ATOM 667 O O . GLU A 1 83 ? 14.767 3.673 -11.659 1.00 95.75 83 GLU A O 1
ATOM 672 N N . GLU A 1 84 ? 13.092 2.175 -11.691 1.00 95.38 84 GLU A N 1
ATOM 673 C CA . GLU A 1 84 ? 13.601 1.381 -12.818 1.00 95.38 84 GLU A CA 1
ATOM 674 C C . GLU A 1 84 ? 13.517 2.133 -14.155 1.00 95.38 84 GLU A C 1
ATOM 676 O O . GLU A 1 84 ? 14.484 2.182 -14.911 1.00 95.38 84 GLU A O 1
ATOM 681 N N . ASP A 1 85 ? 12.352 2.711 -14.462 1.00 96.38 85 ASP A N 1
ATOM 682 C CA . ASP A 1 85 ? 12.102 3.452 -15.699 1.00 96.38 85 ASP A CA 1
ATOM 683 C C . ASP A 1 85 ? 11.038 4.548 -15.466 1.00 96.38 85 ASP A C 1
ATOM 685 O O . ASP A 1 85 ? 9.818 4.299 -15.553 1.00 96.38 85 ASP A O 1
ATOM 689 N N . PRO A 1 86 ? 11.478 5.781 -15.147 1.00 96.38 86 PRO A N 1
ATOM 690 C CA . PRO A 1 86 ? 10.581 6.900 -14.884 1.00 96.38 86 PRO A CA 1
ATOM 691 C C . PRO A 1 86 ? 9.689 7.268 -16.077 1.00 96.38 86 PRO A C 1
ATOM 693 O O . PRO A 1 86 ? 8.525 7.633 -15.877 1.00 96.38 86 PRO A O 1
ATOM 696 N N . ASP A 1 87 ? 10.214 7.191 -17.302 1.00 96.69 87 ASP A N 1
ATOM 697 C CA . ASP A 1 87 ? 9.530 7.656 -18.512 1.00 96.69 87 ASP A CA 1
ATOM 698 C C . ASP A 1 87 ? 8.472 6.647 -18.970 1.00 96.69 87 ASP A C 1
ATOM 700 O O . ASP A 1 87 ? 7.327 7.024 -19.259 1.00 96.69 87 ASP A O 1
ATOM 704 N N . ARG A 1 88 ? 8.789 5.346 -18.920 1.00 96.19 88 ARG A N 1
ATOM 705 C CA . ARG A 1 88 ? 7.795 4.282 -19.114 1.00 96.19 88 ARG A CA 1
ATOM 706 C C . ARG A 1 88 ? 6.692 4.388 -18.073 1.00 96.19 88 ARG A C 1
ATOM 708 O O . ARG A 1 88 ? 5.516 4.440 -18.416 1.00 96.19 88 ARG A O 1
ATOM 715 N N . THR A 1 89 ? 7.046 4.507 -16.797 1.00 95.94 89 THR A N 1
ATOM 716 C CA . THR A 1 89 ? 6.036 4.531 -15.731 1.00 95.94 89 THR A CA 1
ATOM 717 C C . THR A 1 89 ? 5.137 5.767 -15.804 1.00 95.94 89 THR A C 1
ATOM 719 O O . THR A 1 89 ? 3.956 5.687 -15.470 1.00 95.94 89 THR A O 1
ATOM 722 N N . ARG A 1 90 ? 5.659 6.915 -16.262 1.00 95.38 90 ARG A N 1
ATOM 723 C CA . ARG A 1 90 ? 4.862 8.133 -16.484 1.00 95.38 90 ARG A CA 1
ATOM 724 C C . ARG A 1 90 ? 3.914 8.008 -17.680 1.00 95.38 90 ARG A C 1
ATOM 726 O O . ARG A 1 90 ? 2.852 8.624 -17.654 1.00 95.38 90 ARG A O 1
ATOM 733 N N . SER A 1 91 ? 4.298 7.259 -18.712 1.00 96.31 91 SER A N 1
ATOM 734 C CA . SER A 1 91 ? 3.478 7.065 -19.915 1.00 96.31 91 SER A CA 1
ATOM 735 C C . SER A 1 91 ? 2.385 6.004 -19.749 1.00 96.31 91 SER A C 1
ATOM 737 O O . SER A 1 91 ? 1.403 6.031 -20.488 1.00 96.31 91 SER A O 1
ATOM 739 N N . MET A 1 92 ? 2.499 5.119 -18.757 1.00 96.00 92 MET A N 1
ATOM 740 C CA . MET A 1 92 ? 1.485 4.104 -18.474 1.00 96.00 92 MET A CA 1
ATOM 741 C C . MET A 1 92 ? 0.226 4.669 -17.813 1.00 96.00 92 MET A C 1
ATOM 743 O O . MET A 1 92 ? 0.263 5.486 -16.888 1.00 96.00 92 MET A O 1
ATOM 747 N N . SER A 1 93 ? -0.919 4.125 -18.212 1.00 96.81 93 SER A N 1
ATOM 748 C CA . SER A 1 93 ? -2.186 4.338 -17.525 1.00 96.81 93 SER A CA 1
ATOM 749 C C . SER A 1 93 ? -2.245 3.594 -16.185 1.00 96.81 93 SER A C 1
ATOM 751 O O . SER A 1 93 ? -1.578 2.583 -15.945 1.00 96.81 93 SER A O 1
ATOM 753 N N . ILE A 1 94 ? -3.131 4.055 -15.298 1.00 94.00 94 ILE A N 1
ATOM 754 C CA . ILE A 1 94 ? -3.400 3.369 -14.025 1.00 94.00 94 ILE A CA 1
ATOM 755 C C . ILE A 1 94 ? -3.922 1.945 -14.246 1.00 94.00 94 ILE A C 1
ATOM 757 O O . ILE A 1 94 ? -3.634 1.070 -13.428 1.00 94.00 94 ILE A O 1
ATOM 761 N N . ASP A 1 95 ? -4.674 1.702 -15.318 1.00 97.38 95 ASP A N 1
ATOM 762 C CA . ASP A 1 95 ? -5.194 0.373 -15.642 1.00 97.38 95 ASP A CA 1
ATOM 763 C C . ASP A 1 95 ? -4.065 -0.591 -16.020 1.00 97.38 95 ASP A C 1
ATOM 765 O O . ASP A 1 95 ? -4.022 -1.705 -15.501 1.00 97.38 95 ASP A O 1
ATOM 769 N N . GLU A 1 96 ? -3.112 -0.157 -16.847 1.00 97.69 96 GLU A N 1
ATOM 770 C CA . GLU A 1 96 ? -1.934 -0.956 -17.219 1.00 97.69 96 GLU A CA 1
ATOM 771 C C . GLU A 1 96 ? -1.067 -1.275 -16.002 1.00 97.69 96 GLU A C 1
ATOM 773 O O . GLU A 1 96 ? -0.783 -2.442 -15.735 1.00 97.69 96 GLU A O 1
ATOM 778 N N . ILE A 1 97 ? -0.749 -0.262 -15.191 1.00 97.50 97 ILE A N 1
ATOM 779 C CA . ILE A 1 97 ? -0.003 -0.444 -13.940 1.00 97.50 97 ILE A CA 1
ATOM 780 C C . ILE A 1 97 ? -0.731 -1.418 -13.007 1.00 97.50 97 ILE A C 1
ATOM 782 O O . ILE A 1 97 ? -0.103 -2.237 -12.342 1.00 97.50 97 ILE A O 1
ATOM 786 N N . SER A 1 98 ? -2.062 -1.341 -12.930 1.00 97.81 98 SER A N 1
ATOM 787 C CA . SER A 1 98 ? -2.841 -2.233 -12.064 1.00 97.81 98 SER A CA 1
ATOM 788 C C . SER A 1 98 ? -2.821 -3.675 -12.558 1.00 97.81 98 SER A C 1
ATOM 790 O O . SER A 1 98 ? -2.802 -4.581 -11.728 1.00 97.81 98 SER A O 1
ATOM 792 N N . LYS A 1 99 ? -2.802 -3.897 -13.878 1.00 98.25 99 LYS A N 1
ATOM 793 C CA . LYS A 1 99 ? -2.661 -5.234 -14.469 1.00 98.25 99 LYS A CA 1
ATOM 794 C C . LYS A 1 99 ? -1.284 -5.824 -14.172 1.00 98.25 99 LYS A C 1
ATOM 796 O O . LYS A 1 99 ? -1.221 -6.946 -13.676 1.00 98.25 99 LYS A O 1
ATOM 801 N N . GLU A 1 100 ? -0.210 -5.065 -14.396 1.00 98.00 100 GLU A N 1
ATOM 802 C CA . GLU A 1 100 ? 1.152 -5.516 -14.069 1.00 98.00 100 GLU A CA 1
ATOM 803 C C . GLU A 1 100 ? 1.304 -5.795 -12.565 1.00 98.00 100 GLU A C 1
ATOM 805 O O . GLU A 1 100 ? 1.774 -6.860 -12.166 1.00 98.00 100 GLU A O 1
ATOM 810 N N . ALA A 1 101 ? 0.826 -4.882 -11.713 1.00 97.88 101 ALA A N 1
ATOM 811 C CA . ALA A 1 101 ? 0.858 -5.064 -10.267 1.00 97.88 101 ALA A CA 1
ATOM 812 C C . ALA A 1 101 ? 0.046 -6.295 -9.831 1.00 97.88 101 ALA A C 1
ATOM 814 O O . ALA A 1 101 ? 0.484 -7.032 -8.958 1.00 97.88 101 ALA A O 1
ATOM 815 N N . ALA A 1 102 ? -1.118 -6.567 -10.426 1.00 98.19 102 ALA A N 1
ATOM 816 C CA . ALA A 1 102 ? -1.889 -7.770 -10.105 1.00 98.19 102 ALA A CA 1
ATOM 817 C C . ALA A 1 102 ? -1.119 -9.057 -10.444 1.00 98.19 102 ALA A C 1
ATOM 819 O O . ALA A 1 102 ? -1.113 -9.993 -9.648 1.00 98.19 102 ALA A O 1
ATOM 820 N N . GLN A 1 103 ? -0.424 -9.086 -11.583 1.00 97.88 103 GLN A N 1
ATOM 821 C CA . GLN A 1 103 ? 0.418 -10.222 -11.965 1.00 97.88 103 GLN A CA 1
ATOM 822 C C . GLN A 1 103 ? 1.599 -10.395 -11.002 1.00 97.88 103 GLN A C 1
ATOM 824 O O . GLN A 1 103 ? 1.836 -11.500 -10.513 1.00 97.88 103 GLN A O 1
ATOM 829 N N . ASN A 1 104 ? 2.308 -9.310 -10.670 1.00 97.31 104 ASN A N 1
ATOM 830 C CA . ASN A 1 104 ? 3.428 -9.377 -9.731 1.00 97.31 104 ASN A CA 1
ATOM 831 C C . ASN A 1 104 ? 2.965 -9.738 -8.309 1.00 97.31 104 ASN A C 1
ATOM 833 O O . ASN A 1 104 ? 3.614 -10.547 -7.646 1.00 97.31 104 ASN A O 1
ATOM 837 N N . TRP A 1 105 ? 1.802 -9.242 -7.872 1.00 97.81 105 TRP A N 1
ATOM 838 C CA . TRP A 1 105 ? 1.203 -9.585 -6.581 1.00 97.81 105 TRP A CA 1
ATOM 839 C C . TRP A 1 105 ? 1.084 -11.096 -6.392 1.00 97.81 105 TRP A C 1
ATOM 841 O O . TRP A 1 105 ? 1.424 -11.595 -5.321 1.00 97.81 105 TRP A O 1
ATOM 851 N N . GLU A 1 106 ? 0.660 -11.848 -7.410 1.00 97.19 106 GLU A N 1
ATOM 852 C CA . GLU A 1 106 ? 0.524 -13.302 -7.286 1.00 97.19 106 GLU A CA 1
ATOM 853 C C . GLU A 1 106 ? 1.855 -14.001 -7.001 1.00 97.19 106 GLU A C 1
ATOM 855 O O . GLU A 1 106 ? 1.891 -14.934 -6.194 1.00 97.19 106 GLU A O 1
ATOM 860 N N . THR A 1 107 ? 2.952 -13.473 -7.543 1.00 96.31 107 THR A N 1
ATOM 861 C CA . THR A 1 107 ? 4.313 -13.989 -7.337 1.00 96.31 107 THR A CA 1
ATOM 862 C C . THR A 1 107 ? 4.956 -13.572 -6.012 1.00 96.31 107 THR A C 1
ATOM 864 O O . THR A 1 107 ? 5.990 -14.126 -5.640 1.00 96.31 107 THR A O 1
ATOM 867 N N . LEU A 1 108 ? 4.358 -12.632 -5.267 1.00 96.00 108 LEU A N 1
ATOM 868 C CA . LEU A 1 108 ? 4.949 -12.151 -4.020 1.00 96.00 108 LEU A CA 1
ATOM 869 C C . LEU A 1 108 ? 5.085 -13.262 -2.968 1.00 96.00 108 LEU A C 1
ATOM 871 O O . LEU A 1 108 ? 4.128 -14.015 -2.733 1.00 96.00 108 LEU A O 1
ATOM 875 N N . PRO A 1 109 ? 6.207 -13.286 -2.225 1.00 96.69 109 PRO A N 1
ATOM 876 C CA . PRO A 1 109 ? 6.357 -14.135 -1.055 1.00 96.69 109 PRO A CA 1
ATOM 877 C C . PRO A 1 109 ? 5.256 -13.887 -0.022 1.00 96.69 109 PRO A C 1
ATOM 879 O O . PRO A 1 109 ? 4.741 -12.773 0.133 1.00 96.69 109 PRO A O 1
ATOM 882 N N . ARG A 1 110 ? 4.922 -14.930 0.744 1.00 95.81 110 ARG A N 1
ATOM 883 C CA . ARG A 1 110 ? 3.873 -14.870 1.771 1.00 95.81 110 ARG A CA 1
ATOM 884 C C . ARG A 1 110 ? 4.113 -13.736 2.771 1.00 95.81 110 ARG A C 1
ATOM 886 O O . ARG A 1 110 ? 3.161 -13.052 3.136 1.00 95.81 110 ARG A O 1
ATOM 893 N N . GLN A 1 111 ? 5.363 -13.518 3.173 1.00 95.12 111 GLN A N 1
ATOM 894 C CA . GLN A 1 111 ? 5.771 -12.460 4.098 1.00 95.12 111 GLN A CA 1
ATOM 895 C C . GLN A 1 111 ? 5.446 -11.069 3.541 1.00 95.12 111 GLN A C 1
ATOM 897 O O . GLN A 1 111 ? 4.908 -10.234 4.261 1.00 95.12 111 GLN A O 1
ATOM 902 N N . ALA A 1 112 ? 5.681 -10.837 2.245 1.00 96.31 112 ALA A N 1
ATOM 903 C CA . ALA A 1 112 ? 5.346 -9.573 1.594 1.00 96.31 112 ALA A CA 1
ATOM 904 C C . ALA A 1 112 ? 3.828 -9.367 1.494 1.00 96.31 112 ALA A C 1
ATOM 906 O O . ALA A 1 112 ? 3.317 -8.306 1.851 1.00 96.31 112 ALA A O 1
ATOM 907 N N . LYS A 1 113 ? 3.072 -10.406 1.112 1.00 97.12 113 LYS A N 1
ATOM 908 C CA . LYS A 1 113 ? 1.597 -10.352 1.128 1.00 97.12 113 LYS A CA 1
ATOM 909 C C . LYS A 1 113 ? 1.056 -10.066 2.537 1.00 97.12 113 LYS A C 1
ATOM 911 O O . LYS A 1 113 ? 0.101 -9.298 2.688 1.00 97.12 113 LYS A O 1
ATOM 916 N N . GLN A 1 114 ? 1.665 -10.656 3.567 1.00 97.44 114 GLN A N 1
ATOM 917 C CA . GLN A 1 114 ? 1.315 -10.426 4.969 1.00 97.44 114 GLN A CA 1
ATOM 918 C C . GLN A 1 114 ? 1.626 -8.990 5.402 1.00 97.44 114 GLN A C 1
ATOM 920 O O . GLN A 1 114 ? 0.759 -8.352 5.991 1.00 97.44 114 GLN A O 1
ATOM 925 N N . PHE A 1 115 ? 2.795 -8.457 5.043 1.00 97.81 115 PHE A N 1
ATOM 926 C CA . PHE A 1 115 ? 3.169 -7.065 5.294 1.00 97.81 115 PHE A CA 1
ATOM 927 C C . PHE A 1 115 ? 2.094 -6.093 4.781 1.00 97.81 115 PHE A C 1
ATOM 929 O O . PHE A 1 115 ? 1.527 -5.334 5.564 1.00 97.81 115 PHE A O 1
ATOM 936 N N . PHE A 1 116 ? 1.695 -6.190 3.506 1.00 98.12 116 PHE A N 1
ATOM 937 C CA . PHE A 1 116 ? 0.647 -5.317 2.955 1.00 98.12 116 PHE A CA 1
ATOM 938 C C . PHE A 1 116 ? -0.744 -5.571 3.548 1.00 98.12 116 PHE A C 1
ATOM 940 O O . PHE A 1 116 ? -1.574 -4.663 3.584 1.00 98.12 116 PHE A O 1
ATOM 947 N N . THR A 1 117 ? -1.018 -6.790 4.017 1.00 98.25 117 THR A N 1
ATOM 948 C CA . THR A 1 117 ? -2.272 -7.107 4.714 1.00 98.25 117 THR A CA 1
ATOM 949 C C . THR A 1 117 ? -2.352 -6.380 6.053 1.00 98.25 117 THR A C 1
ATOM 951 O O . THR A 1 117 ? -3.373 -5.762 6.339 1.00 98.25 117 THR A O 1
ATOM 954 N N . ILE A 1 118 ? -1.266 -6.380 6.828 1.00 97.81 118 ILE A N 1
ATOM 955 C CA . ILE A 1 118 ? -1.199 -5.676 8.113 1.00 97.81 118 ILE A CA 1
ATOM 956 C C . ILE A 1 118 ? -1.236 -4.158 7.900 1.00 97.81 118 ILE A C 1
ATOM 958 O O . ILE A 1 118 ? -1.949 -3.457 8.613 1.00 97.81 118 ILE A O 1
ATOM 962 N N . LEU A 1 119 ? -0.558 -3.638 6.869 1.00 97.94 119 LEU A N 1
ATOM 963 C CA . LEU A 1 119 ? -0.668 -2.219 6.515 1.00 97.94 119 LEU A CA 1
ATOM 964 C C . LEU A 1 119 ? -2.110 -1.806 6.183 1.00 97.94 119 LEU A C 1
ATOM 966 O O . LEU A 1 119 ? -2.543 -0.726 6.574 1.00 97.94 119 LEU A O 1
ATOM 970 N N . ALA A 1 120 ? -2.873 -2.658 5.496 1.00 98.00 120 ALA A N 1
ATOM 971 C CA . ALA A 1 120 ? -4.280 -2.382 5.205 1.00 98.00 120 ALA A CA 1
ATOM 972 C C . ALA A 1 120 ? -5.131 -2.315 6.477 1.00 98.00 120 ALA A C 1
ATOM 974 O O . ALA A 1 120 ? -6.028 -1.481 6.579 1.00 98.00 120 ALA A O 1
ATOM 975 N N . GLU A 1 121 ? -4.833 -3.169 7.455 1.00 97.81 121 GLU A N 1
ATOM 976 C CA . GLU A 1 121 ? -5.491 -3.141 8.758 1.00 97.81 121 GLU A CA 1
ATOM 977 C C . GLU A 1 121 ? -5.150 -1.861 9.532 1.00 97.81 121 GLU A C 1
ATOM 979 O O . GLU A 1 121 ? -6.048 -1.204 10.058 1.00 97.81 121 GLU A O 1
ATOM 984 N N . ILE A 1 122 ? -3.880 -1.443 9.533 1.00 97.12 122 ILE A N 1
ATOM 985 C CA . ILE A 1 122 ? -3.462 -0.156 10.109 1.00 97.12 122 ILE A CA 1
ATOM 986 C C . ILE A 1 122 ? -4.204 1.001 9.430 1.00 97.12 122 ILE A C 1
ATOM 988 O O . ILE A 1 122 ? -4.707 1.893 10.115 1.00 97.12 122 ILE A O 1
ATOM 992 N N . ALA A 1 123 ? -4.295 0.993 8.097 1.00 96.25 123 ALA A N 1
ATOM 993 C CA . ALA A 1 123 ? -4.992 2.028 7.340 1.00 96.25 123 ALA A CA 1
ATOM 994 C C . ALA A 1 123 ? -6.487 2.094 7.696 1.00 96.25 123 ALA A C 1
ATOM 996 O O . ALA A 1 123 ? -7.016 3.188 7.883 1.00 96.25 123 ALA A O 1
ATOM 997 N N . ASP A 1 124 ? -7.156 0.947 7.835 1.00 95.31 124 ASP A N 1
ATOM 998 C CA . ASP A 1 124 ? -8.559 0.865 8.255 1.00 95.31 124 ASP A CA 1
ATOM 999 C C . ASP A 1 124 ? -8.765 1.380 9.687 1.00 95.31 124 ASP A C 1
ATOM 1001 O O . A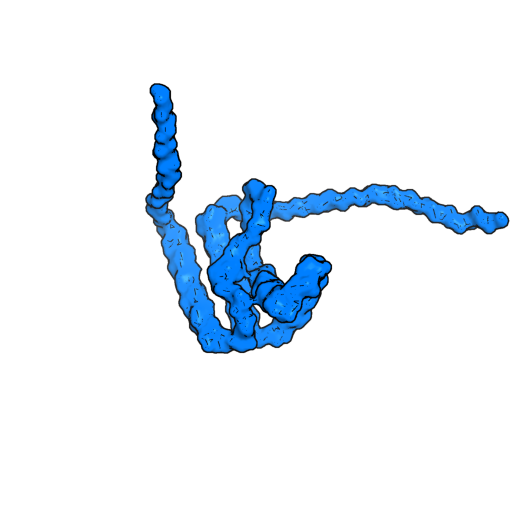SP A 1 124 ? -9.654 2.196 9.935 1.00 95.31 124 ASP A O 1
ATOM 1005 N N . LYS A 1 125 ? -7.909 0.972 10.632 1.00 95.06 125 LYS A N 1
ATOM 1006 C CA . LYS A 1 125 ? -7.984 1.436 12.025 1.00 95.06 125 LYS A CA 1
ATOM 1007 C C . LYS A 1 125 ? -7.729 2.941 12.140 1.00 95.06 125 LYS A C 1
ATOM 1009 O O . LYS A 1 125 ? -8.529 3.633 12.764 1.00 95.06 125 LYS A O 1
ATOM 1014 N N . ARG A 1 126 ? -6.695 3.475 11.477 1.00 93.94 126 ARG A N 1
ATOM 1015 C CA . ARG A 1 126 ? -6.430 4.929 11.420 1.00 93.94 126 ARG A CA 1
ATOM 1016 C C . ARG A 1 126 ? -7.607 5.690 10.823 1.00 93.94 126 ARG A C 1
ATOM 1018 O O . ARG A 1 126 ? -8.009 6.728 11.338 1.00 93.94 126 ARG A O 1
ATOM 1025 N N . HIS A 1 127 ? -8.184 5.156 9.753 1.00 93.19 127 HIS A N 1
ATOM 1026 C CA . HIS A 1 127 ? -9.351 5.748 9.123 1.00 93.19 127 HIS A CA 1
ATOM 1027 C C . HIS A 1 127 ? -10.562 5.766 10.072 1.00 93.19 127 HIS A C 1
ATOM 1029 O O . HIS A 1 127 ? -11.251 6.776 10.142 1.00 93.19 127 HIS A O 1
ATOM 1035 N N . LYS A 1 128 ? -10.810 4.698 10.842 1.00 92.19 128 LYS A N 1
ATOM 1036 C CA . LYS A 1 128 ? -11.879 4.653 11.860 1.00 92.19 128 LYS A CA 1
ATOM 1037 C C . LYS A 1 128 ? -11.657 5.630 13.016 1.00 92.19 128 LYS A C 1
ATOM 1039 O O . LYS A 1 128 ? -12.630 6.170 13.531 1.00 92.19 128 LYS A O 1
ATOM 1044 N N . GLN A 1 129 ? -10.405 5.869 13.416 1.00 91.06 129 GLN A N 1
ATOM 1045 C CA . GLN A 1 129 ? -10.088 6.905 14.406 1.00 91.06 129 GLN A CA 1
ATOM 1046 C C . GLN A 1 129 ? -10.406 8.303 13.866 1.00 91.06 129 GLN A C 1
ATOM 1048 O O . GLN A 1 129 ? -11.028 9.100 14.562 1.00 91.06 129 GLN A O 1
ATOM 1053 N N . LEU A 1 130 ? -9.991 8.587 12.626 1.00 90.31 130 LEU A N 1
ATOM 1054 C CA . LEU A 1 130 ? -10.110 9.912 12.013 1.00 90.31 130 LEU A CA 1
ATOM 1055 C C . LEU A 1 130 ? -11.532 10.231 11.527 1.00 90.31 130 LEU A C 1
ATOM 1057 O O . LEU A 1 130 ? -11.956 11.383 11.565 1.00 90.31 130 LEU A O 1
ATOM 1061 N N . TYR A 1 131 ? -12.266 9.216 11.072 1.00 90.25 131 TYR A N 1
ATOM 1062 C CA . TYR A 1 131 ? -13.609 9.339 10.512 1.00 90.25 131 TYR A CA 1
ATOM 1063 C C . TYR A 1 131 ? -14.559 8.305 11.145 1.00 90.25 131 TYR A C 1
ATOM 1065 O O . TYR A 1 131 ? -14.975 7.354 10.475 1.00 90.25 131 TYR A O 1
ATOM 1073 N N . PRO A 1 132 ? -14.916 8.465 12.433 1.00 90.06 132 PRO A N 1
ATOM 1074 C CA . PRO A 1 132 ? -15.772 7.512 13.145 1.00 90.06 132 PRO A CA 1
ATOM 1075 C C . PRO A 1 132 ? -17.169 7.371 12.517 1.00 90.06 132 PRO A C 1
ATOM 1077 O O . PRO A 1 132 ? -17.741 6.285 12.543 1.00 90.06 132 PRO A O 1
ATOM 1080 N N . ASP A 1 133 ? -17.675 8.435 11.886 1.00 89.94 133 ASP A N 1
ATOM 1081 C CA . ASP A 1 133 ? -18.995 8.471 11.239 1.00 89.94 133 ASP A CA 1
ATOM 1082 C C . ASP A 1 133 ? -18.955 8.117 9.741 1.00 89.94 133 ASP A C 1
ATOM 1084 O O . ASP A 1 133 ? -19.935 8.308 9.013 1.00 89.94 133 ASP A O 1
ATOM 1088 N N . TYR A 1 134 ? -17.816 7.634 9.236 1.00 89.69 134 TYR A N 1
ATOM 1089 C CA . TYR A 1 134 ? -17.685 7.317 7.820 1.00 89.69 134 TYR A CA 1
ATOM 1090 C C . TYR A 1 134 ? -18.588 6.155 7.408 1.00 89.69 134 TYR A C 1
ATOM 1092 O O . TYR A 1 134 ? -18.514 5.048 7.942 1.00 89.69 134 TYR A O 1
ATOM 1100 N N . ILE A 1 135 ? -19.371 6.381 6.353 1.00 86.88 135 ILE A N 1
ATOM 1101 C CA . ILE A 1 135 ? -20.210 5.361 5.728 1.00 86.88 135 ILE A CA 1
ATOM 1102 C C . ILE A 1 135 ? -19.848 5.269 4.250 1.00 86.88 135 ILE A C 1
ATOM 1104 O O . ILE A 1 135 ? -19.932 6.248 3.504 1.00 86.88 135 ILE A O 1
ATOM 1108 N N . TYR A 1 136 ? -19.496 4.064 3.803 1.00 85.38 136 TYR A N 1
ATOM 1109 C CA . TYR A 1 136 ? -19.210 3.814 2.398 1.00 85.38 136 TYR A CA 1
ATOM 1110 C C . TYR A 1 136 ? -20.474 3.974 1.541 1.00 85.38 136 TYR A C 1
ATOM 1112 O O . TYR A 1 136 ? -21.420 3.194 1.647 1.00 85.38 136 TYR A O 1
ATOM 1120 N N . ARG A 1 137 ? -20.471 4.982 0.660 1.00 84.69 137 ARG A N 1
ATOM 1121 C CA . ARG A 1 137 ? -21.542 5.244 -0.313 1.00 84.69 137 ARG A CA 1
ATOM 1122 C C . ARG A 1 137 ? -20.961 5.232 -1.732 1.00 84.69 137 ARG A C 1
ATOM 1124 O O . ARG A 1 137 ? -20.407 6.247 -2.165 1.00 84.69 137 ARG A O 1
ATOM 1131 N N . PRO A 1 138 ? -21.009 4.102 -2.461 1.00 78.88 138 PRO A N 1
ATOM 1132 C CA . PRO A 1 138 ? -20.521 4.056 -3.834 1.00 78.88 138 PRO A CA 1
ATOM 1133 C C . PRO A 1 138 ? -21.363 4.983 -4.714 1.00 78.88 138 PRO A C 1
ATOM 1135 O O . PRO A 1 138 ? -22.585 4.869 -4.758 1.00 78.88 138 PRO A O 1
ATOM 1138 N N . GLN A 1 139 ? -20.709 5.895 -5.434 1.00 72.94 139 GLN A N 1
ATOM 1139 C CA . GLN A 1 139 ? -21.375 6.631 -6.502 1.00 72.94 139 GLN A CA 1
ATOM 1140 C C . GLN A 1 139 ? -21.543 5.689 -7.691 1.00 72.94 139 GLN A C 1
ATOM 1142 O O . GLN A 1 139 ? -20.555 5.139 -8.185 1.00 72.94 139 GLN A O 1
ATOM 1147 N N . LYS A 1 140 ? -22.784 5.502 -8.146 1.00 68.44 140 LYS A N 1
ATOM 1148 C CA . LYS A 1 140 ? -23.024 4.942 -9.473 1.00 68.44 140 LYS A CA 1
ATOM 1149 C C . LYS A 1 140 ? -22.456 5.948 -10.468 1.00 68.44 140 LYS A C 1
ATOM 1151 O O . LYS A 1 140 ? -22.816 7.120 -10.419 1.00 68.44 140 LYS A O 1
ATOM 1156 N N . LYS A 1 141 ? -21.523 5.512 -11.312 1.00 59.78 141 LYS A N 1
ATOM 1157 C CA . LYS A 1 141 ? -21.232 6.270 -12.526 1.00 59.78 141 LYS A CA 1
ATOM 1158 C C . LYS A 1 141 ? -22.506 6.183 -13.355 1.00 59.78 141 LYS A C 1
ATOM 1160 O O . LYS A 1 141 ? -22.960 5.072 -13.613 1.00 59.78 141 LYS A O 1
ATOM 1165 N N . GLU A 1 142 ? -23.106 7.318 -13.679 1.00 57.50 142 GLU A N 1
ATOM 1166 C CA . GLU A 1 142 ? -24.140 7.358 -14.705 1.00 57.50 142 GLU A CA 1
ATOM 1167 C C . GLU A 1 142 ? -23.466 6.872 -15.988 1.00 57.50 142 GLU A C 1
ATOM 1169 O O . GLU A 1 142 ? -22.533 7.495 -16.497 1.00 57.50 142 GLU A O 1
ATOM 1174 N N . THR A 1 143 ? -23.826 5.673 -16.433 1.00 50.38 143 THR A N 1
ATOM 1175 C CA . THR A 1 143 ? -23.519 5.248 -17.788 1.00 50.38 143 THR A CA 1
ATOM 1176 C C . THR A 1 143 ? -24.376 6.135 -18.675 1.00 50.38 143 THR A C 1
ATOM 1178 O O . THR A 1 143 ? -25.589 5.951 -18.731 1.00 50.38 143 THR A O 1
ATOM 1181 N N . ASN A 1 144 ? -23.772 7.130 -19.327 1.00 51.00 144 ASN A N 1
ATOM 1182 C CA . ASN A 1 144 ? -24.379 7.731 -20.510 1.00 51.00 144 ASN A CA 1
ATOM 1183 C C . ASN A 1 144 ? -24.416 6.636 -21.585 1.00 51.00 144 ASN A C 1
ATOM 1185 O O . ASN A 1 144 ? -23.535 6.547 -22.434 1.00 51.00 144 ASN A O 1
ATOM 1189 N N . GLU A 1 145 ? -25.408 5.752 -21.491 1.00 53.66 145 GLU A N 1
ATOM 1190 C CA . GLU A 1 145 ? -25.906 4.957 -22.607 1.00 53.66 145 GLU A CA 1
ATOM 1191 C C . GLU A 1 145 ? -26.636 5.936 -23.534 1.00 53.66 145 GLU A C 1
ATOM 1193 O O . GLU A 1 145 ? -27.862 5.999 -23.581 1.00 53.66 145 GLU A O 1
ATOM 1198 N N . GLU A 1 146 ? -25.866 6.782 -24.223 1.00 54.44 146 GLU A N 1
ATOM 1199 C CA . GLU A 1 146 ? -26.365 7.431 -25.426 1.00 54.44 146 GLU A CA 1
ATOM 1200 C C . GLU A 1 146 ? -26.658 6.314 -26.425 1.00 54.44 146 GLU A C 1
ATOM 1202 O O . GLU A 1 146 ? -25.777 5.537 -26.796 1.00 54.44 146 GLU A O 1
ATOM 1207 N N . PHE A 1 147 ? -27.936 6.208 -26.779 1.00 50.78 147 PHE A N 1
ATOM 1208 C CA . PHE A 1 147 ? -28.472 5.358 -27.826 1.00 50.78 147 PHE A CA 1
ATOM 1209 C C . PHE A 1 147 ? -27.577 5.430 -29.067 1.00 50.78 147 PHE A C 1
ATOM 1211 O O . PHE A 1 147 ? -27.647 6.379 -29.845 1.00 50.78 147 PHE A O 1
ATOM 1218 N N . GLY A 1 148 ? -26.738 4.411 -29.250 1.00 45.25 148 GLY A N 1
ATOM 1219 C CA . GLY A 1 148 ? -26.092 4.150 -30.522 1.00 45.25 148 GLY A CA 1
ATOM 1220 C C . GLY A 1 148 ? -27.186 3.849 -31.533 1.00 45.25 148 GLY A C 1
ATOM 1221 O O . GLY A 1 148 ? -27.823 2.799 -31.467 1.00 45.25 148 GLY A O 1
ATOM 1222 N N . GLU A 1 149 ? -27.439 4.804 -32.419 1.00 46.38 149 GLU A N 1
ATOM 1223 C CA . GLU A 1 149 ? -28.282 4.633 -33.591 1.00 46.38 149 GLU A CA 1
ATOM 1224 C C . GLU A 1 149 ? -27.764 3.408 -34.363 1.00 46.38 149 GLU A C 1
ATOM 1226 O O . GLU A 1 149 ? -26.642 3.387 -34.874 1.00 46.38 149 GLU A O 1
ATOM 1231 N N . TYR A 1 150 ? -28.547 2.329 -34.349 1.00 59.69 150 TYR A N 1
ATOM 1232 C CA . TYR A 1 150 ? -28.283 1.124 -35.123 1.00 59.69 150 TYR A CA 1
ATOM 1233 C C . TYR A 1 150 ? -28.522 1.466 -36.594 1.00 59.69 150 TYR A C 1
ATOM 1235 O O . TYR A 1 150 ? -29.662 1.490 -37.054 1.00 59.69 150 TYR A O 1
ATOM 1243 N N . ILE A 1 151 ? -27.451 1.792 -37.317 1.00 56.31 151 ILE A N 1
ATOM 1244 C CA . ILE A 1 151 ? -27.505 1.977 -38.767 1.00 56.31 151 ILE A CA 1
ATOM 1245 C C . ILE A 1 151 ? -27.492 0.580 -39.400 1.00 56.31 151 ILE A C 1
ATOM 1247 O O . ILE A 1 151 ? -26.471 -0.111 -39.386 1.00 56.31 151 ILE A O 1
ATOM 1251 N N . ASP A 1 152 ? -28.647 0.157 -39.908 1.00 60.12 152 ASP A N 1
ATOM 1252 C CA . ASP A 1 152 ? -28.819 -1.060 -40.702 1.00 60.12 152 ASP A CA 1
ATOM 1253 C C . ASP A 1 152 ? -28.208 -0.854 -42.101 1.00 60.12 152 ASP A C 1
ATOM 1255 O O . ASP A 1 152 ? -28.684 -0.038 -42.888 1.00 60.12 152 ASP A O 1
ATOM 1259 N N . TYR A 1 153 ? -27.123 -1.571 -42.406 1.00 63.31 153 TYR A N 1
ATOM 1260 C CA . TYR A 1 153 ? -26.423 -1.522 -43.698 1.00 63.31 153 TYR A CA 1
ATOM 1261 C C . TYR A 1 153 ? -26.914 -2.597 -44.695 1.00 63.31 153 TYR A C 1
ATOM 1263 O O . TYR A 1 153 ? -26.121 -3.094 -45.496 1.00 63.31 153 TYR A O 1
ATOM 1271 N N . SER A 1 154 ? -28.195 -2.986 -44.676 1.00 59.84 154 SER A N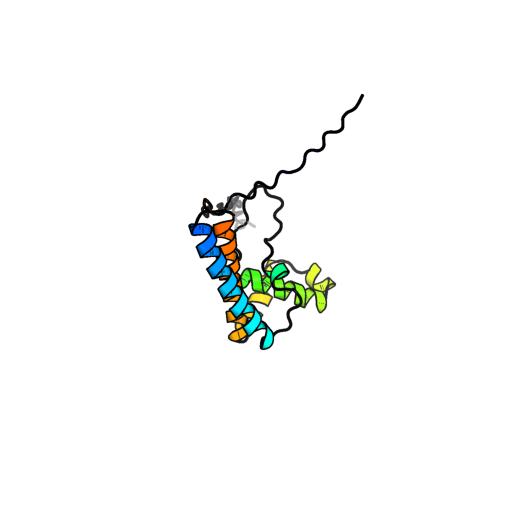 1
ATOM 1272 C CA . SER A 1 154 ? -28.707 -4.034 -45.579 1.00 59.84 154 SER A CA 1
ATOM 1273 C C . SER A 1 154 ? -29.263 -3.568 -46.938 1.00 59.84 154 SER A C 1
ATOM 1275 O O . SER A 1 154 ? -29.751 -4.412 -47.690 1.00 59.84 154 SER A O 1
ATOM 1277 N N . GLU A 1 155 ? -29.154 -2.299 -47.339 1.00 52.38 155 GLU A N 1
ATOM 1278 C CA . GLU A 1 155 ? -29.582 -1.878 -48.688 1.00 52.38 155 GLU A CA 1
ATOM 1279 C C . GLU A 1 155 ? -28.485 -1.113 -49.4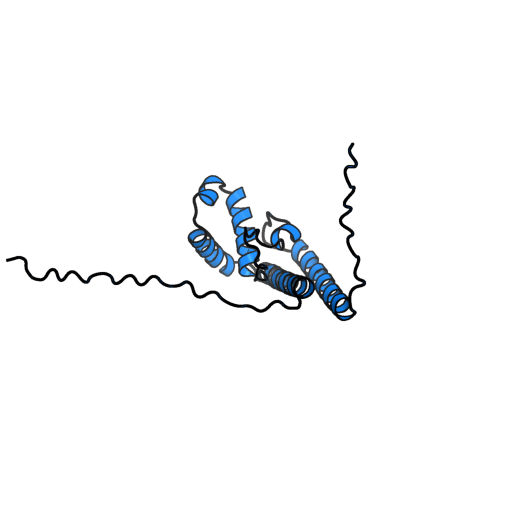39 1.00 52.38 155 GLU A C 1
ATOM 1281 O O . GLU A 1 155 ? -28.500 0.108 -49.564 1.00 52.38 155 GLU A O 1
ATOM 1286 N N . CYS A 1 156 ? -27.527 -1.865 -49.984 1.00 40.03 156 CYS A N 1
ATOM 1287 C CA . CYS A 1 156 ? -26.740 -1.434 -51.136 1.00 40.03 156 CYS A CA 1
ATOM 1288 C C . CYS A 1 156 ? -27.235 -2.254 -52.336 1.00 40.03 156 CYS A C 1
ATOM 1290 O O . CYS A 1 156 ? -26.941 -3.447 -52.430 1.00 40.03 156 CYS A O 1
ATOM 1292 N N . SER A 1 157 ? -28.075 -1.634 -53.172 1.00 49.94 157 SER A N 1
ATOM 1293 C CA . SER A 1 157 ? -28.459 -2.144 -54.500 1.00 49.94 157 SER A CA 1
ATOM 1294 C C . SER A 1 157 ? -27.481 -1.662 -55.562 1.00 49.94 157 SER A C 1
ATOM 1296 O O . SER A 1 157 ? -27.041 -0.495 -55.454 1.00 49.94 157 SER A O 1
#

Organism: NCBI:txid1433469